Protein AF-A0A9D8YP15-F1 (afdb_monomer_lite)

Radius of gyration: 18.47 Å; chains: 1; bounding box: 30×35×60 Å

Foldseek 3Di:
DDDDPVLLVCLVVVVDDPVSVVVVVVVCVVDPVSVVVSVVVVVVVVVLCVDVVSVVVVVVVVPQDDDDPPDDSVNRDPDDDPPDDD

Secondary structure (DSSP, 8-state):
-PPPHHHHHHHHTT-S-HHHHHHHHHHHHH-HHHHHHHHHHHHHHHHHHHSHHHHHHHHHHHTSPPP-TT--GGGGS---PPS---

Structure (mmCIF, N/CA/C/O backbone):
data_AF-A0A9D8YP15-F1
#
_entry.id   AF-A0A9D8YP15-F1
#
loop_
_atom_site.group_PDB
_atom_site.id
_atom_site.type_symbol
_atom_site.label_atom_id
_atom_site.label_alt_id
_atom_site.label_comp_id
_atom_site.label_asym_id
_atom_site.label_entity_id
_atom_site.label_seq_id
_atom_site.pdbx_PDB_ins_code
_atom_site.Cartn_x
_atom_site.Cartn_y
_atom_site.Cartn_z
_atom_site.occupancy
_atom_site.B_iso_or_equiv
_atom_site.auth_seq_id
_atom_site.auth_comp_id
_atom_site.auth_asym_id
_atom_site.auth_atom_id
_atom_site.pdbx_PDB_model_num
ATOM 1 N N . MET A 1 1 ? -6.160 0.075 17.067 1.00 57.59 1 MET A N 1
ATOM 2 C CA . MET A 1 1 ? -5.945 -1.305 16.556 1.00 57.59 1 MET A CA 1
ATOM 3 C C . MET A 1 1 ? -4.526 -1.343 16.003 1.00 57.59 1 MET A C 1
ATOM 5 O O . MET A 1 1 ? -4.196 -0.398 15.310 1.00 57.59 1 MET A O 1
ATOM 9 N N . LYS A 1 2 ? -3.650 -2.313 16.324 1.00 71.88 2 LYS A N 1
ATOM 10 C CA . LYS A 1 2 ? -2.272 -2.258 15.781 1.00 71.88 2 LYS A CA 1
ATOM 11 C C . LYS A 1 2 ? -2.302 -2.639 14.295 1.00 71.88 2 LYS A C 1
ATOM 13 O O . LYS A 1 2 ? -2.864 -3.680 13.964 1.00 71.88 2 LYS A O 1
ATOM 18 N N . LEU A 1 3 ? -1.765 -1.782 13.424 1.00 85.62 3 LEU A N 1
ATOM 19 C CA . LEU A 1 3 ? -1.659 -2.066 11.992 1.00 85.62 3 LEU A CA 1
ATOM 20 C C . LEU A 1 3 ? -0.577 -3.124 11.775 1.00 85.62 3 LEU A C 1
ATOM 22 O O . LEU A 1 3 ? 0.555 -2.949 12.220 1.00 85.62 3 LEU A O 1
ATOM 26 N N . ASP A 1 4 ? -0.934 -4.222 11.114 1.00 88.88 4 ASP A N 1
ATOM 27 C CA . ASP A 1 4 ? 0.032 -5.232 10.694 1.00 88.88 4 ASP A CA 1
ATOM 28 C C . ASP A 1 4 ? 0.564 -4.949 9.280 1.00 88.88 4 ASP A C 1
ATOM 30 O O . ASP A 1 4 ? 0.011 -4.159 8.506 1.00 88.88 4 ASP A O 1
ATOM 34 N N . GLU A 1 5 ? 1.670 -5.609 8.944 1.00 85.75 5 GLU A N 1
ATOM 35 C CA . GLU A 1 5 ? 2.348 -5.459 7.654 1.00 85.75 5 GLU A CA 1
ATOM 36 C C . GLU A 1 5 ? 1.446 -5.856 6.477 1.00 85.75 5 GLU A C 1
ATOM 38 O O . GLU A 1 5 ? 1.513 -5.246 5.411 1.00 85.75 5 GLU A O 1
ATOM 43 N N . TYR A 1 6 ? 0.560 -6.837 6.672 1.00 88.31 6 TYR A N 1
ATOM 44 C CA . TYR A 1 6 ? -0.354 -7.305 5.631 1.00 88.31 6 TYR A CA 1
ATOM 45 C C . TYR A 1 6 ? -1.406 -6.241 5.288 1.00 88.31 6 TYR A C 1
ATOM 47 O O . TYR A 1 6 ? -1.700 -5.990 4.119 1.00 88.31 6 TYR A O 1
ATOM 55 N N . THR A 1 7 ? -1.931 -5.559 6.305 1.00 91.00 7 THR A N 1
ATOM 56 C CA . THR A 1 7 ? -2.880 -4.452 6.167 1.00 91.00 7 THR A CA 1
ATOM 57 C C . THR A 1 7 ? -2.218 -3.245 5.511 1.00 91.00 7 THR A C 1
ATOM 59 O O . THR A 1 7 ? -2.819 -2.623 4.635 1.00 91.00 7 THR A O 1
ATOM 62 N N . LEU A 1 8 ? -0.972 -2.930 5.882 1.00 91.25 8 LEU A N 1
ATOM 63 C CA . LEU A 1 8 ? -0.193 -1.865 5.244 1.00 91.25 8 LEU A CA 1
ATOM 64 C C . LEU A 1 8 ? 0.099 -2.178 3.770 1.00 91.25 8 LEU A C 1
ATOM 66 O O . LEU A 1 8 ? -0.061 -1.300 2.923 1.00 91.25 8 LEU A O 1
ATOM 70 N N . ALA A 1 9 ? 0.446 -3.425 3.444 1.00 89.44 9 ALA A N 1
ATOM 71 C CA . ALA A 1 9 ? 0.658 -3.862 2.066 1.00 89.44 9 ALA A CA 1
ATOM 72 C C . ALA A 1 9 ? -0.630 -3.771 1.233 1.00 89.44 9 ALA A C 1
ATOM 74 O O . ALA A 1 9 ? -0.614 -3.215 0.136 1.00 89.44 9 ALA A O 1
ATOM 75 N N . ALA A 1 10 ? -1.763 -4.236 1.769 1.00 89.69 10 ALA A N 1
ATOM 76 C CA . ALA A 1 10 ? -3.063 -4.127 1.105 1.00 89.69 10 ALA A CA 1
ATOM 77 C C . ALA A 1 10 ? -3.506 -2.662 0.922 1.00 89.69 10 ALA A C 1
ATOM 79 O O . ALA A 1 10 ? -4.120 -2.311 -0.089 1.00 89.69 10 ALA A O 1
ATOM 80 N N . TYR A 1 11 ? -3.185 -1.791 1.887 1.00 92.44 11 TYR A N 1
ATOM 81 C CA . TYR A 1 11 ? -3.417 -0.350 1.786 1.00 92.44 11 TYR A CA 1
ATOM 82 C C . TYR A 1 11 ? -2.579 0.274 0.662 1.00 92.44 11 TYR A C 1
ATOM 84 O O . TYR A 1 11 ? -3.131 0.993 -0.171 1.00 92.44 11 TYR A O 1
ATOM 92 N N . LEU A 1 12 ? -1.283 -0.053 0.594 1.00 89.94 12 LEU A N 1
ATOM 93 C CA . LEU A 1 12 ? -0.358 0.409 -0.447 1.00 89.94 12 LEU A CA 1
ATOM 94 C C . LEU A 1 12 ? -0.771 -0.077 -1.846 1.00 89.94 12 LEU A C 1
ATOM 96 O O . LEU A 1 12 ? -0.740 0.692 -2.803 1.00 89.94 12 LEU A O 1
ATOM 100 N N . ALA A 1 13 ? -1.210 -1.333 -1.958 1.00 87.31 13 ALA A N 1
ATOM 101 C CA . ALA A 1 13 ? -1.689 -1.929 -3.204 1.00 87.31 13 ALA A CA 1
ATOM 102 C C . ALA A 1 13 ? -3.059 -1.382 -3.658 1.00 87.31 13 ALA A C 1
ATOM 104 O O . ALA A 1 13 ? -3.498 -1.652 -4.775 1.00 87.31 13 ALA A O 1
ATOM 105 N N . GLY A 1 14 ? -3.753 -0.616 -2.808 1.00 89.31 14 GLY A N 1
ATOM 106 C CA . GLY A 1 14 ? -5.087 -0.092 -3.103 1.00 89.31 14 GLY A CA 1
ATOM 107 C C . GLY A 1 14 ? -6.194 -1.152 -3.091 1.00 89.31 14 GLY A C 1
ATOM 108 O O . GLY A 1 14 ? -7.295 -0.877 -3.566 1.00 89.31 14 GLY A O 1
ATOM 109 N N . GLU A 1 15 ? -5.927 -2.333 -2.529 1.00 91.88 15 GLU A N 1
ATOM 110 C CA . GLU A 1 15 ? -6.847 -3.479 -2.489 1.00 91.88 15 GLU A CA 1
ATOM 111 C C . GLU A 1 15 ? -7.885 -3.377 -1.360 1.00 91.88 15 GLU A C 1
ATOM 113 O O . GLU A 1 15 ? -8.874 -4.113 -1.336 1.00 91.88 15 GLU A O 1
ATOM 118 N N . LEU A 1 16 ? -7.693 -2.447 -0.418 1.00 90.06 16 LEU A N 1
ATOM 119 C CA . LEU A 1 16 ? -8.621 -2.255 0.692 1.00 90.06 16 LEU A CA 1
ATOM 120 C C . LEU A 1 16 ? -9.921 -1.543 0.270 1.00 90.06 16 LEU A C 1
ATOM 122 O O . LEU A 1 16 ? -9.886 -0.539 -0.455 1.00 90.06 16 LEU A O 1
ATOM 126 N N . PRO A 1 17 ? -11.083 -1.971 0.805 1.00 90.50 17 PRO A N 1
ATOM 127 C CA . PRO A 1 17 ? -12.339 -1.256 0.616 1.00 90.50 17 PRO A CA 1
ATOM 128 C C . PRO A 1 17 ? -12.282 0.140 1.251 1.00 90.50 17 PRO A C 1
ATOM 130 O O . PRO A 1 17 ? -11.532 0.394 2.194 1.00 90.50 17 PRO A O 1
ATOM 133 N N . THR A 1 18 ? -13.106 1.068 0.757 1.00 91.00 18 THR A N 1
ATOM 134 C CA . THR A 1 18 ? -13.077 2.485 1.172 1.00 91.00 18 THR A CA 1
ATOM 135 C C . THR A 1 18 ? -13.228 2.689 2.681 1.00 91.00 18 THR A C 1
ATOM 137 O O . THR A 1 18 ? -12.507 3.509 3.243 1.00 91.00 18 THR A O 1
ATOM 140 N N . SER A 1 19 ? -14.095 1.922 3.345 1.00 90.06 19 SER A N 1
ATOM 141 C CA . SER A 1 19 ? -14.252 1.971 4.804 1.00 90.06 19 SER A CA 1
ATOM 142 C C . SER A 1 19 ? -12.973 1.557 5.537 1.00 90.06 19 SER A C 1
ATOM 144 O O . SER A 1 19 ? -12.527 2.264 6.434 1.00 90.06 19 SER A O 1
ATOM 146 N N . ALA A 1 20 ? -12.328 0.468 5.109 1.00 90.69 20 ALA A N 1
ATOM 147 C CA . ALA A 1 20 ? -11.071 0.006 5.694 1.00 90.69 20 ALA A CA 1
ATOM 148 C C . ALA A 1 20 ? -9.924 0.995 5.445 1.00 90.69 20 ALA A C 1
ATOM 150 O O . ALA A 1 20 ? -9.133 1.245 6.349 1.00 90.69 20 ALA A O 1
ATOM 151 N N . ARG A 1 21 ? -9.862 1.627 4.264 1.00 93.06 21 ARG A N 1
ATOM 152 C CA . ARG A 1 21 ? -8.865 2.676 3.979 1.00 93.06 21 ARG A CA 1
ATOM 153 C C . ARG A 1 21 ? -8.988 3.868 4.920 1.00 93.06 21 ARG A C 1
ATOM 155 O O . ARG A 1 21 ? -7.969 4.369 5.378 1.00 93.06 21 ARG A O 1
ATOM 162 N N . GLN A 1 22 ? -10.208 4.309 5.229 1.00 93.19 22 GLN A N 1
ATOM 163 C CA . GLN A 1 22 ? -10.430 5.402 6.182 1.00 93.19 22 GLN A CA 1
ATOM 164 C C . GLN A 1 22 ? -9.968 5.023 7.593 1.00 93.19 22 GLN A C 1
ATOM 166 O O . GLN A 1 22 ? -9.319 5.827 8.257 1.00 93.19 22 GLN A O 1
ATOM 171 N N . THR A 1 23 ? -10.246 3.791 8.030 1.00 93.06 23 THR A N 1
ATOM 172 C CA . THR A 1 23 ? -9.772 3.277 9.322 1.00 93.06 23 THR A CA 1
ATOM 173 C C . THR A 1 23 ? -8.248 3.199 9.375 1.00 93.06 23 THR A C 1
ATOM 175 O O . THR A 1 23 ? -7.652 3.699 10.324 1.00 93.06 23 THR A O 1
ATOM 178 N N . VAL A 1 24 ? -7.604 2.644 8.344 1.00 92.44 24 VAL A N 1
ATOM 179 C CA . VAL A 1 24 ? -6.136 2.570 8.262 1.00 92.44 24 VAL A CA 1
ATOM 180 C C . VAL A 1 24 ? -5.518 3.967 8.245 1.00 92.44 24 VAL A C 1
ATOM 182 O O . VAL A 1 24 ? -4.567 4.213 8.977 1.00 92.44 24 VAL A O 1
ATOM 185 N N . ALA A 1 25 ? -6.084 4.909 7.486 1.00 92.44 25 ALA A N 1
ATOM 186 C CA . ALA A 1 25 ? -5.615 6.292 7.464 1.00 92.44 25 ALA A CA 1
ATOM 187 C C . ALA A 1 25 ? -5.718 6.966 8.843 1.00 92.44 25 ALA A C 1
ATOM 189 O O . ALA A 1 25 ? -4.796 7.670 9.246 1.00 92.44 25 ALA A O 1
ATOM 190 N N . ALA A 1 26 ? -6.802 6.731 9.587 1.00 93.25 26 ALA A N 1
ATOM 191 C CA . ALA A 1 26 ? -6.961 7.256 10.942 1.00 93.25 26 ALA A CA 1
ATOM 192 C C . ALA A 1 26 ? -5.951 6.645 11.933 1.00 93.25 26 ALA A C 1
ATOM 194 O O . ALA A 1 26 ? -5.378 7.371 12.744 1.00 93.25 26 ALA A O 1
ATOM 195 N N . GLU A 1 27 ? -5.696 5.338 11.848 1.00 92.38 27 GLU A N 1
ATOM 196 C CA . GLU A 1 27 ? -4.717 4.648 12.703 1.00 92.38 27 GLU A CA 1
ATOM 197 C C . GLU A 1 27 ? -3.276 5.072 12.365 1.00 92.38 27 GLU A C 1
ATOM 199 O O . GLU A 1 27 ? -2.486 5.338 13.268 1.00 92.38 27 GLU A O 1
ATOM 204 N N . LEU A 1 28 ? -2.952 5.281 11.083 1.00 92.75 28 LEU A N 1
ATOM 205 C CA . LEU A 1 28 ? -1.663 5.839 10.650 1.00 92.75 28 LEU A CA 1
ATOM 206 C C . LEU A 1 28 ? -1.393 7.233 11.235 1.00 92.75 28 LEU A C 1
ATOM 208 O O . LEU A 1 28 ? -0.241 7.608 11.418 1.00 92.75 28 LEU A O 1
ATOM 212 N N . VAL A 1 29 ? -2.414 8.033 11.558 1.00 93.56 29 VAL A N 1
ATOM 213 C CA . VAL A 1 29 ? -2.212 9.334 12.230 1.00 93.56 29 VAL A CA 1
ATOM 214 C C . VAL A 1 29 ? -1.745 9.159 13.680 1.00 93.56 29 VAL A C 1
ATOM 216 O O . VAL A 1 29 ? -1.045 10.027 14.207 1.00 93.56 29 VAL A O 1
ATOM 219 N N . GLN A 1 30 ? -2.060 8.037 14.318 1.00 93.19 30 GLN A N 1
ATOM 220 C CA . GLN A 1 30 ? -1.716 7.782 15.719 1.00 93.19 30 GLN A CA 1
ATOM 221 C C . GLN A 1 30 ? -0.471 6.897 15.875 1.00 93.19 30 GLN A C 1
ATOM 223 O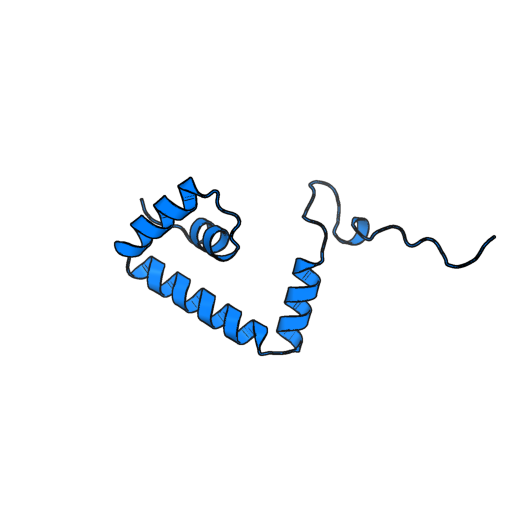 O . GLN A 1 30 ? 0.223 7.000 16.883 1.00 93.19 30 GLN A O 1
ATOM 228 N N . ASP A 1 31 ? -0.148 6.076 14.875 1.00 92.56 31 ASP A N 1
ATOM 229 C CA . ASP A 1 31 ? 0.956 5.116 14.925 1.00 92.56 31 ASP A CA 1
ATOM 230 C C . ASP A 1 31 ? 2.163 5.591 14.096 1.00 92.56 31 ASP A C 1
ATOM 232 O O . ASP A 1 31 ? 2.160 5.561 12.864 1.00 92.56 31 ASP A O 1
ATOM 236 N N . TYR A 1 32 ? 3.210 6.063 14.781 1.00 91.81 32 TYR A N 1
ATOM 237 C CA . TYR A 1 32 ? 4.441 6.525 14.133 1.00 91.81 32 TYR A CA 1
ATOM 238 C C . TYR A 1 32 ? 5.225 5.388 13.465 1.00 91.81 32 TYR A C 1
ATOM 240 O O . TYR A 1 32 ? 5.716 5.573 12.356 1.00 91.81 32 TYR A O 1
ATOM 248 N N . GLU A 1 33 ? 5.305 4.218 14.102 1.00 91.69 33 GLU A N 1
ATOM 249 C CA . GLU A 1 33 ? 6.047 3.063 13.581 1.00 91.69 33 GLU A CA 1
ATOM 250 C C . GLU A 1 33 ? 5.434 2.596 12.253 1.00 91.69 33 GLU A C 1
ATOM 252 O O . GLU A 1 33 ? 6.137 2.434 11.254 1.00 91.69 33 GLU A O 1
ATOM 257 N N . ALA A 1 34 ? 4.104 2.490 12.202 1.00 90.56 34 ALA A N 1
ATOM 258 C CA . ALA A 1 34 ? 3.389 2.127 10.981 1.00 90.56 34 ALA A CA 1
ATOM 259 C C . ALA A 1 34 ? 3.582 3.151 9.846 1.00 90.56 34 ALA A C 1
ATOM 261 O O . ALA A 1 34 ? 3.668 2.765 8.677 1.00 90.56 34 ALA A O 1
ATOM 262 N N . ARG A 1 35 ? 3.680 4.452 10.165 1.00 93.25 35 ARG A N 1
ATOM 263 C CA . ARG A 1 35 ? 3.979 5.488 9.160 1.00 93.25 35 ARG A CA 1
ATOM 264 C C . ARG A 1 35 ? 5.370 5.347 8.573 1.00 93.25 35 ARG A C 1
ATOM 266 O O . ARG A 1 35 ? 5.503 5.477 7.361 1.00 93.25 35 ARG A O 1
ATOM 273 N N . GLU A 1 36 ? 6.376 5.098 9.403 1.00 94.25 36 GLU A N 1
ATOM 274 C CA . GLU A 1 36 ? 7.757 4.926 8.939 1.00 94.25 36 GLU A CA 1
ATOM 275 C C . GLU A 1 36 ? 7.873 3.708 8.019 1.00 94.25 36 GLU A C 1
ATOM 277 O O . GLU A 1 36 ? 8.453 3.799 6.939 1.00 94.25 36 GLU A O 1
ATOM 282 N N . ILE A 1 37 ? 7.234 2.592 8.386 1.00 92.06 37 ILE A N 1
ATOM 283 C CA . ILE A 1 37 ? 7.190 1.387 7.547 1.00 92.06 37 ILE A CA 1
ATOM 284 C C . ILE A 1 37 ? 6.525 1.689 6.200 1.00 92.06 37 ILE A C 1
ATOM 286 O O . ILE A 1 37 ? 7.060 1.340 5.146 1.00 92.06 37 ILE A O 1
ATOM 290 N N . LEU A 1 38 ? 5.370 2.361 6.216 1.00 91.62 38 LEU A N 1
ATOM 291 C CA . LEU A 1 38 ? 4.659 2.715 4.990 1.00 91.62 38 LEU A CA 1
ATOM 292 C C . LEU A 1 38 ? 5.471 3.684 4.119 1.00 91.62 38 LEU A C 1
ATOM 294 O O . LEU A 1 38 ? 5.490 3.546 2.897 1.00 91.62 38 LEU A O 1
ATOM 298 N N . HIS A 1 39 ? 6.152 4.650 4.734 1.00 93.38 39 HIS A N 1
ATOM 299 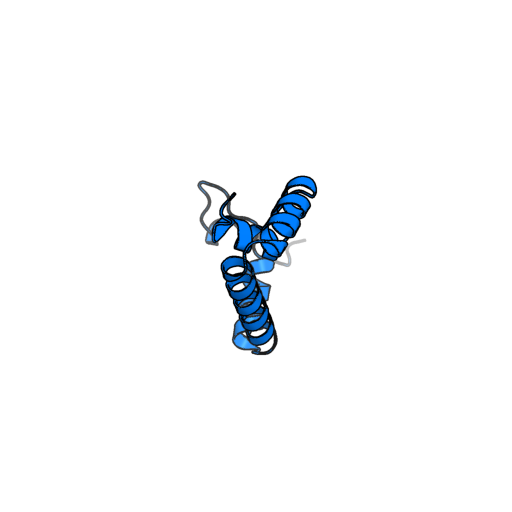C CA . HIS A 1 39 ? 7.016 5.593 4.036 1.00 93.38 39 HIS A CA 1
ATOM 300 C C . HIS A 1 39 ? 8.182 4.876 3.348 1.00 93.38 39 HIS A C 1
ATOM 302 O O . HIS A 1 39 ? 8.359 5.040 2.141 1.00 93.38 39 HIS A O 1
ATOM 308 N N . LEU A 1 40 ? 8.893 4.006 4.070 1.00 93.44 40 LEU A N 1
ATOM 309 C CA . LEU A 1 40 ? 9.982 3.202 3.517 1.00 93.44 40 LEU A CA 1
ATOM 310 C C . LEU A 1 40 ? 9.505 2.311 2.359 1.00 93.44 40 LEU A C 1
ATOM 312 O O . LEU A 1 40 ? 10.182 2.204 1.338 1.00 93.44 40 LEU A O 1
ATOM 316 N N . ALA A 1 41 ? 8.322 1.702 2.481 1.00 90.75 41 ALA A N 1
ATOM 317 C CA . ALA A 1 41 ? 7.730 0.901 1.410 1.00 90.75 41 ALA A CA 1
ATOM 318 C C . ALA A 1 41 ? 7.428 1.742 0.154 1.00 90.75 41 ALA A C 1
ATOM 320 O O . ALA A 1 41 ? 7.702 1.299 -0.965 1.00 90.75 41 ALA A O 1
ATOM 321 N N . CYS A 1 42 ? 6.916 2.966 0.324 1.00 91.38 42 CYS A N 1
ATOM 322 C CA . CYS A 1 42 ? 6.706 3.910 -0.775 1.00 91.38 42 CYS A CA 1
ATOM 323 C C . CYS A 1 42 ? 8.024 4.306 -1.456 1.00 91.38 42 CYS A C 1
ATOM 325 O O . CYS A 1 42 ? 8.091 4.322 -2.686 1.00 91.38 42 CYS A O 1
ATOM 327 N N . GLU A 1 43 ? 9.074 4.604 -0.685 1.00 93.25 43 GLU A N 1
ATOM 328 C CA . GLU A 1 43 ? 10.392 4.945 -1.233 1.00 93.25 43 GLU A CA 1
ATOM 329 C C . GLU A 1 43 ? 11.012 3.772 -1.996 1.00 93.25 43 GLU A C 1
ATOM 331 O O . GLU A 1 43 ? 11.496 3.946 -3.117 1.00 93.25 43 GLU A O 1
ATOM 336 N N . ALA A 1 44 ? 10.936 2.561 -1.438 1.00 88.31 44 ALA A N 1
ATOM 337 C CA . ALA A 1 44 ? 11.416 1.349 -2.090 1.00 88.31 44 ALA A CA 1
ATOM 338 C C . ALA A 1 44 ? 10.675 1.080 -3.409 1.00 88.31 44 ALA A C 1
ATOM 340 O O . ALA A 1 44 ? 11.309 0.757 -4.416 1.00 88.31 44 ALA A O 1
ATOM 341 N N . LEU A 1 45 ? 9.350 1.264 -3.436 1.00 85.56 45 LEU A N 1
ATOM 342 C CA . LEU A 1 45 ? 8.553 1.139 -4.656 1.00 85.56 45 LEU A CA 1
ATOM 343 C C . LEU A 1 45 ? 8.938 2.205 -5.693 1.00 85.56 45 LEU A C 1
ATOM 345 O O . LEU A 1 45 ? 9.127 1.881 -6.864 1.00 85.56 45 LEU A O 1
ATOM 349 N N . ALA A 1 46 ? 9.104 3.462 -5.281 1.00 86.75 46 ALA A N 1
ATOM 350 C CA . ALA A 1 46 ? 9.528 4.536 -6.178 1.00 86.75 46 ALA A CA 1
ATOM 351 C C . ALA A 1 46 ? 10.923 4.265 -6.774 1.00 86.75 46 ALA A C 1
ATOM 353 O O . ALA A 1 46 ? 11.130 4.418 -7.981 1.00 86.75 46 ALA A O 1
ATOM 354 N N . ALA A 1 47 ? 11.867 3.789 -5.960 1.00 85.44 47 ALA A N 1
ATOM 355 C CA . ALA A 1 47 ? 13.191 3.383 -6.420 1.00 85.44 47 ALA A CA 1
ATOM 356 C C . ALA A 1 47 ? 13.112 2.195 -7.396 1.00 85.44 47 ALA A C 1
ATOM 358 O O . ALA A 1 47 ? 13.732 2.219 -8.459 1.00 85.44 47 ALA A O 1
ATOM 359 N N . ALA A 1 48 ? 12.283 1.193 -7.099 1.00 82.38 48 ALA A N 1
ATOM 360 C CA . ALA A 1 48 ? 12.052 0.049 -7.978 1.00 82.38 48 ALA A CA 1
ATOM 361 C C . ALA A 1 48 ? 11.490 0.463 -9.350 1.00 82.38 48 ALA A C 1
ATOM 363 O O . ALA A 1 48 ? 11.912 -0.068 -10.378 1.00 82.38 48 ALA A O 1
ATOM 364 N N . LEU A 1 49 ? 10.589 1.449 -9.381 1.00 81.38 49 LEU A N 1
ATOM 365 C CA . LEU A 1 49 ? 10.003 1.976 -10.616 1.00 81.38 49 LEU A CA 1
ATOM 366 C C . LEU A 1 49 ? 10.984 2.798 -11.460 1.00 81.38 49 LEU A C 1
ATOM 368 O O . LEU A 1 49 ? 10.774 2.930 -12.661 1.00 81.38 49 LEU A O 1
ATOM 372 N N . THR A 1 50 ? 12.057 3.337 -10.884 1.00 83.50 50 THR A N 1
ATOM 373 C CA . THR A 1 50 ? 13.096 4.049 -11.656 1.00 83.50 50 THR A CA 1
ATOM 374 C C . THR A 1 50 ? 14.189 3.115 -12.180 1.00 83.50 50 THR A C 1
ATOM 376 O O . THR A 1 50 ? 14.900 3.458 -13.126 1.00 83.50 50 THR A O 1
ATOM 379 N N . HIS A 1 51 ? 14.300 1.906 -11.625 1.00 79.06 51 HIS A N 1
ATOM 380 C CA . HIS A 1 51 ? 15.300 0.918 -12.013 1.00 79.06 51 HIS A CA 1
ATOM 381 C C . HIS A 1 51 ? 14.746 -0.045 -13.085 1.00 79.06 51 HIS A C 1
ATOM 383 O O . HIS A 1 51 ? 14.025 -0.990 -12.773 1.00 79.06 51 HIS A O 1
ATOM 389 N N . ASP A 1 52 ? 15.110 0.155 -14.360 1.00 71.00 52 ASP A N 1
ATOM 390 C CA . ASP A 1 52 ? 14.476 -0.494 -15.533 1.00 71.00 52 ASP A CA 1
ATOM 391 C C . ASP A 1 52 ? 14.290 -2.033 -15.454 1.00 71.00 52 ASP A C 1
ATOM 393 O O . ASP A 1 52 ? 13.190 -2.503 -15.747 1.00 71.00 52 ASP A O 1
ATOM 397 N N . PRO A 1 53 ? 15.266 -2.857 -15.009 1.00 76.06 53 PRO A N 1
ATOM 398 C CA . PRO A 1 53 ? 15.037 -4.300 -14.860 1.00 76.06 53 PRO A CA 1
ATOM 399 C C . PRO A 1 53 ? 14.007 -4.656 -13.775 1.00 76.06 53 PRO A C 1
ATOM 401 O O . PRO A 1 53 ? 13.281 -5.635 -13.931 1.00 76.06 53 PRO A O 1
ATOM 404 N N . ILE A 1 54 ? 13.909 -3.869 -12.700 1.00 76.00 54 ILE A N 1
ATOM 405 C CA . ILE A 1 54 ? 12.928 -4.093 -11.628 1.00 76.00 54 ILE A CA 1
ATOM 406 C C . ILE A 1 54 ? 11.553 -3.601 -12.081 1.00 76.00 54 ILE A C 1
ATOM 408 O O . ILE A 1 54 ? 10.567 -4.321 -11.935 1.00 76.00 54 ILE A O 1
ATOM 412 N N . ARG A 1 55 ? 11.491 -2.424 -12.712 1.00 72.25 55 ARG A N 1
ATOM 413 C CA . ARG A 1 55 ? 10.265 -1.877 -13.301 1.00 72.25 55 ARG A CA 1
ATOM 414 C C . ARG A 1 55 ? 9.612 -2.861 -14.273 1.00 72.25 55 ARG A C 1
ATOM 416 O O . ARG A 1 55 ? 8.433 -3.161 -14.117 1.00 72.25 55 ARG A O 1
ATOM 423 N N . ARG A 1 56 ? 10.376 -3.420 -15.221 1.00 72.88 56 ARG A N 1
ATOM 424 C CA . ARG A 1 56 ? 9.860 -4.430 -16.165 1.00 72.88 56 ARG A CA 1
ATOM 425 C C . ARG A 1 56 ? 9.337 -5.675 -15.453 1.00 72.88 56 ARG A C 1
ATOM 427 O O . ARG A 1 56 ? 8.285 -6.187 -15.811 1.00 72.88 56 ARG A O 1
ATOM 434 N N . HIS A 1 57 ? 10.037 -6.138 -14.418 1.00 74.25 57 HIS A N 1
ATOM 435 C CA . HIS A 1 57 ? 9.589 -7.284 -13.630 1.00 74.25 57 HIS A CA 1
ATOM 436 C C . HIS A 1 57 ? 8.265 -7.011 -12.892 1.00 74.25 57 HIS A C 1
ATOM 438 O O . HIS A 1 57 ? 7.408 -7.893 -12.820 1.00 74.25 57 HIS A O 1
ATOM 444 N N . LEU A 1 58 ? 8.073 -5.792 -12.376 1.00 69.94 58 LEU A N 1
ATOM 445 C CA . LEU A 1 58 ? 6.823 -5.361 -11.742 1.00 69.94 58 LEU A CA 1
ATOM 446 C C . LEU A 1 58 ? 5.673 -5.249 -12.752 1.00 69.94 58 LEU A C 1
ATOM 448 O O . LEU A 1 58 ? 4.575 -5.725 -12.469 1.00 69.94 58 LEU A O 1
ATOM 452 N N . GLU A 1 59 ? 5.924 -4.675 -13.932 1.00 75.00 59 GLU A N 1
ATOM 453 C CA . GLU A 1 59 ? 4.949 -4.594 -15.030 1.00 75.00 59 GLU A CA 1
ATOM 454 C C . GLU A 1 59 ? 4.505 -5.998 -15.486 1.00 75.00 59 GLU A C 1
ATOM 456 O O . GLU A 1 59 ? 3.306 -6.264 -15.589 1.00 75.00 59 GLU A O 1
ATOM 461 N N . ASP A 1 60 ? 5.449 -6.931 -15.654 1.00 73.19 60 ASP A N 1
ATOM 462 C CA . ASP A 1 60 ? 5.160 -8.333 -15.985 1.00 73.19 60 ASP A CA 1
ATOM 463 C C . ASP A 1 60 ? 4.318 -9.024 -14.906 1.00 73.19 60 ASP A C 1
ATOM 465 O O . ASP A 1 60 ? 3.433 -9.826 -15.212 1.00 73.19 60 ASP A O 1
ATOM 469 N N . HIS A 1 61 ? 4.584 -8.736 -13.629 1.00 68.62 61 HIS A N 1
ATOM 470 C CA . HIS A 1 61 ? 3.798 -9.270 -12.522 1.00 68.62 61 HIS A CA 1
ATOM 471 C C . HIS A 1 61 ? 2.381 -8.689 -12.481 1.00 68.62 61 HIS A C 1
ATOM 473 O O . HIS A 1 61 ? 1.434 -9.450 -12.289 1.00 68.62 61 HIS A O 1
ATO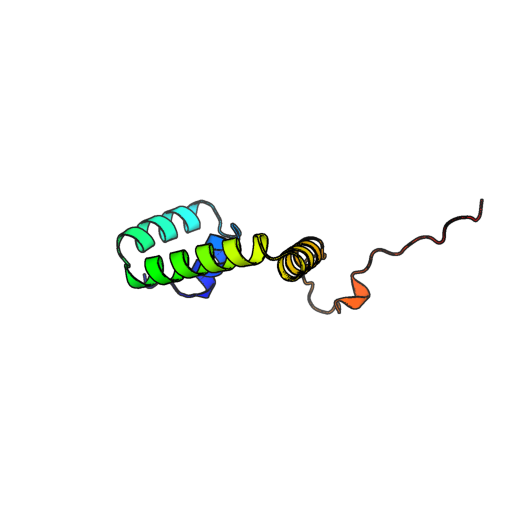M 479 N N . ALA A 1 62 ? 2.219 -7.383 -12.702 1.00 67.19 62 ALA A N 1
ATOM 480 C CA . ALA A 1 62 ? 0.915 -6.722 -12.742 1.00 67.19 62 ALA A CA 1
ATOM 481 C C . ALA A 1 62 ? 0.062 -7.174 -13.941 1.00 67.19 62 ALA A C 1
ATOM 483 O O . ALA A 1 62 ? -1.160 -7.262 -13.838 1.00 67.19 62 ALA A O 1
ATOM 484 N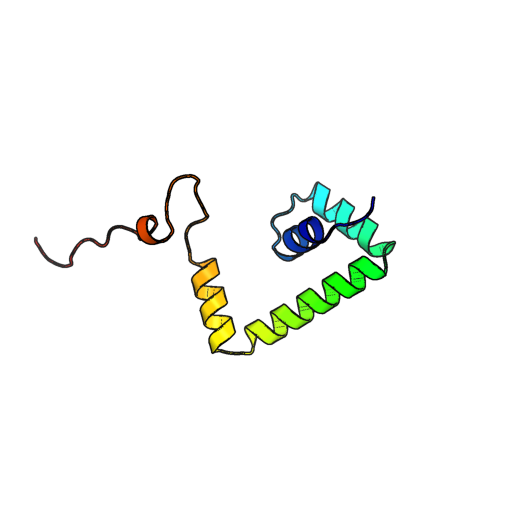 N . ALA A 1 63 ? 0.698 -7.505 -15.067 1.00 70.38 63 ALA A N 1
ATOM 485 C CA . ALA A 1 63 ? 0.026 -8.022 -16.257 1.00 70.38 63 ALA A CA 1
ATOM 486 C C . ALA A 1 63 ? -0.411 -9.495 -16.130 1.00 70.38 63 ALA A C 1
ATOM 488 O O . ALA A 1 63 ? -1.159 -9.992 -16.979 1.00 70.38 63 ALA A O 1
ATOM 489 N N . ARG A 1 64 ? 0.043 -10.227 -15.099 1.00 67.69 64 ARG A N 1
ATOM 490 C CA . ARG A 1 64 ? -0.336 -11.633 -14.917 1.00 67.69 64 ARG A CA 1
ATOM 491 C C . ARG A 1 64 ? -1.776 -11.757 -14.417 1.00 67.69 64 ARG A C 1
ATOM 493 O O . ARG A 1 64 ? -2.177 -11.048 -13.497 1.00 67.69 64 ARG A O 1
ATOM 500 N N . PRO A 1 65 ? -2.539 -12.733 -14.940 1.00 67.56 65 PRO A N 1
ATOM 501 C CA . PRO A 1 65 ? -3.836 -13.074 -14.379 1.00 67.56 65 PRO A CA 1
ATOM 502 C C . PRO A 1 65 ? -3.713 -13.408 -12.883 1.00 67.56 65 PRO A C 1
ATOM 504 O O . PRO A 1 65 ? -2.752 -14.092 -12.494 1.00 67.56 65 PRO A O 1
ATOM 507 N N . PRO A 1 66 ? -4.683 -12.982 -12.050 1.00 67.12 66 PRO A N 1
ATOM 508 C CA . PRO A 1 66 ? -4.641 -13.201 -10.611 1.00 67.12 66 PRO A CA 1
ATOM 509 C C . PRO A 1 66 ? -4.517 -14.686 -10.276 1.00 67.12 66 PRO A C 1
ATOM 511 O O . PRO A 1 66 ? -4.950 -15.566 -11.032 1.00 67.12 66 PRO A O 1
ATOM 514 N N . ALA A 1 67 ? -3.918 -14.974 -9.121 1.00 69.25 67 ALA A N 1
ATOM 515 C CA . ALA A 1 67 ? -3.764 -16.344 -8.671 1.00 69.25 67 ALA A CA 1
ATOM 516 C C . ALA A 1 67 ? -5.115 -17.019 -8.431 1.00 69.25 67 ALA A C 1
ATOM 518 O O . ALA A 1 67 ? -5.994 -16.472 -7.772 1.00 69.25 67 ALA A O 1
ATOM 519 N N . ARG A 1 68 ? -5.269 -18.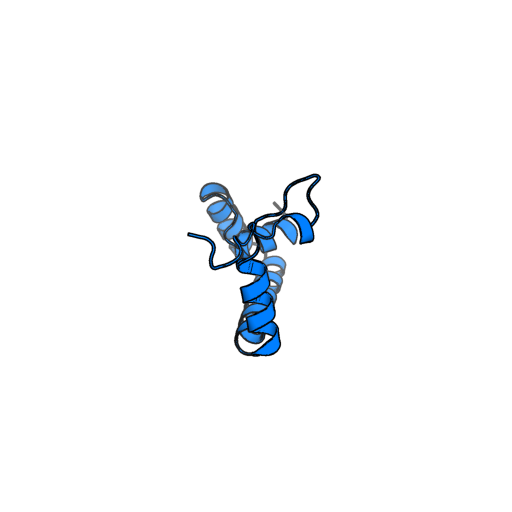227 -8.984 1.00 71.69 68 ARG A N 1
ATOM 520 C CA . ARG A 1 68 ? -6.440 -19.084 -8.790 1.00 71.69 68 ARG A CA 1
ATOM 521 C C . ARG A 1 68 ? -5.999 -20.374 -8.098 1.00 71.69 68 ARG A C 1
ATOM 523 O O . ARG A 1 68 ? -5.002 -20.958 -8.536 1.00 71.69 68 ARG A O 1
ATOM 530 N N . PRO A 1 69 ? -6.704 -20.828 -7.048 1.00 70.25 69 PRO A N 1
ATOM 531 C CA . PRO A 1 69 ? -6.427 -22.116 -6.421 1.00 70.25 69 PRO A CA 1
ATOM 532 C C . PRO A 1 69 ? -6.460 -23.250 -7.456 1.00 70.25 69 PRO A C 1
ATOM 534 O O . PRO A 1 69 ? -7.368 -23.305 -8.281 1.00 70.25 69 PRO A O 1
ATOM 537 N N . GLY A 1 70 ? -5.463 -24.138 -7.427 1.00 78.62 70 GLY A N 1
ATOM 538 C CA . GLY A 1 70 ? -5.388 -25.303 -8.319 1.00 78.62 70 GLY A CA 1
ATOM 539 C C . GLY A 1 70 ? -4.863 -25.043 -9.738 1.00 78.62 70 GLY A C 1
ATOM 540 O O . GLY A 1 70 ? -4.722 -26.003 -10.485 1.00 78.62 70 GLY A O 1
ATOM 541 N N . LEU A 1 71 ? -4.535 -23.797 -10.110 1.00 75.88 71 LEU A N 1
ATOM 542 C CA . LEU A 1 71 ? -3.886 -23.480 -11.391 1.00 75.88 71 LEU A CA 1
ATOM 543 C C . LEU A 1 71 ? -2.453 -22.988 -11.178 1.00 75.88 71 LEU A C 1
ATOM 545 O O . LEU A 1 71 ? -2.237 -21.967 -10.502 1.00 75.88 71 LEU A O 1
ATOM 549 N N . LEU A 1 72 ? -1.484 -23.648 -11.818 1.00 73.62 72 LEU A N 1
ATOM 550 C CA . LEU A 1 72 ? -0.104 -23.171 -11.843 1.00 73.62 72 LEU A CA 1
ATOM 551 C C . LEU A 1 72 ? 0.000 -21.916 -12.713 1.00 73.62 72 LEU A C 1
ATOM 553 O O . LEU A 1 72 ? -0.854 -21.627 -13.548 1.00 73.62 72 LEU A O 1
ATOM 557 N N . ALA A 1 73 ? 1.065 -21.139 -12.513 1.00 66.06 73 ALA A N 1
ATOM 558 C CA . ALA A 1 73 ? 1.307 -19.932 -13.303 1.00 66.06 73 ALA A CA 1
ATOM 559 C C . ALA A 1 73 ? 1.420 -20.232 -14.811 1.00 66.06 73 ALA A C 1
ATOM 561 O O . ALA A 1 73 ? 0.933 -19.445 -15.618 1.00 66.06 73 ALA A O 1
ATOM 562 N N . ALA A 1 74 ? 1.996 -21.384 -15.174 1.00 70.75 74 ALA A N 1
ATOM 563 C CA . ALA A 1 74 ? 2.110 -21.841 -16.559 1.00 70.75 74 ALA A CA 1
ATOM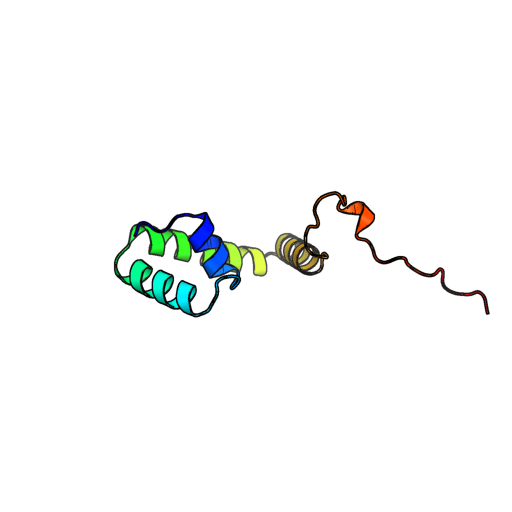 564 C C . ALA A 1 74 ? 0.744 -22.101 -17.226 1.00 70.75 74 ALA A C 1
ATOM 566 O O . ALA A 1 74 ? 0.610 -21.921 -18.432 1.00 70.75 74 ALA A O 1
ATOM 567 N N . ASP A 1 75 ? -0.285 -22.436 -16.444 1.00 69.81 75 ASP A N 1
ATOM 568 C CA . ASP A 1 75 ? -1.630 -22.744 -16.948 1.00 69.81 75 ASP A CA 1
ATOM 569 C C . ASP A 1 75 ? -2.474 -21.482 -17.199 1.00 69.81 75 ASP A C 1
ATOM 571 O O . ASP A 1 75 ? -3.597 -21.558 -17.694 1.00 69.81 75 ASP A O 1
ATOM 575 N N . ARG A 1 76 ? -1.964 -20.301 -16.820 1.00 67.19 76 ARG A N 1
ATOM 576 C CA . ARG A 1 76 ? -2.678 -19.014 -16.920 1.00 67.19 76 ARG A CA 1
ATOM 577 C C . ARG A 1 76 ? -2.375 -18.261 -18.210 1.00 67.19 76 ARG A C 1
ATOM 579 O O . ARG A 1 76 ? -2.933 -17.185 -18.424 1.00 67.19 76 ARG A O 1
ATOM 586 N N . SER A 1 77 ? -1.493 -18.787 -19.056 1.00 62.28 77 SER A N 1
ATOM 587 C CA . SER A 1 77 ? -1.226 -18.192 -20.358 1.00 62.28 77 SER A CA 1
ATOM 588 C C . SER A 1 77 ? -2.476 -18.296 -21.239 1.00 62.28 77 SER A C 1
ATOM 590 O O . SER A 1 77 ? -3.033 -19.386 -21.373 1.00 62.28 77 SER A O 1
ATOM 592 N N . PRO A 1 78 ? -2.939 -17.192 -21.854 1.00 55.78 78 PRO A N 1
ATOM 593 C CA . PRO A 1 78 ? -4.023 -17.273 -22.818 1.00 55.78 78 PRO A CA 1
ATOM 594 C C . PRO A 1 78 ? -3.588 -18.183 -23.968 1.00 55.78 78 PRO A C 1
ATOM 596 O O . PRO A 1 78 ? -2.476 -18.058 -24.485 1.00 55.78 78 PRO A O 1
ATOM 599 N N . PHE A 1 79 ? -4.469 -19.106 -24.349 1.00 55.03 79 PHE A N 1
ATOM 600 C CA . PHE A 1 79 ? -4.313 -19.936 -25.536 1.00 55.03 79 PHE A CA 1
ATOM 601 C C . PHE A 1 79 ? -4.019 -19.029 -26.742 1.00 55.03 79 PHE A C 1
ATOM 603 O O . PHE A 1 79 ? -4.888 -18.271 -27.176 1.00 55.03 79 PHE A O 1
ATOM 610 N N . ARG A 1 80 ? -2.785 -19.057 -27.262 1.00 54.78 80 ARG A N 1
ATOM 611 C CA . ARG A 1 80 ? -2.466 -18.421 -28.545 1.00 54.78 80 ARG A CA 1
ATOM 612 C C . ARG A 1 80 ? -3.012 -19.319 -29.645 1.00 54.78 80 ARG A C 1
ATOM 614 O O . ARG A 1 80 ? -2.520 -20.431 -29.823 1.00 54.78 80 ARG A O 1
ATOM 621 N N . LEU A 1 81 ? -4.004 -18.828 -30.384 1.00 53.06 81 LEU A N 1
ATOM 622 C CA . LEU A 1 81 ? -4.323 -19.390 -31.692 1.00 53.06 81 LEU A CA 1
ATOM 623 C C . LEU A 1 81 ? -3.056 -19.293 -32.560 1.00 53.06 81 LEU A C 1
ATOM 625 O O . LEU A 1 81 ? -2.446 -18.222 -32.590 1.00 53.06 81 LEU A O 1
ATOM 629 N N . PRO A 1 82 ? -2.618 -20.377 -33.222 1.00 50.56 82 PRO A N 1
ATOM 630 C CA . PRO A 1 82 ? -1.567 -20.269 -34.218 1.00 50.56 82 PRO A CA 1
ATOM 631 C C . PRO A 1 82 ? -2.080 -19.394 -35.364 1.00 50.56 82 PRO A C 1
ATOM 633 O O . PRO A 1 82 ? -3.152 -19.649 -35.916 1.00 50.56 82 PRO A O 1
ATOM 636 N N . ASP A 1 83 ? -1.324 -18.350 -35.694 1.00 55.03 83 ASP A N 1
ATOM 637 C CA . ASP A 1 83 ? -1.596 -17.506 -36.850 1.00 55.03 83 ASP A CA 1
ATOM 638 C C . ASP A 1 83 ? -1.636 -18.376 -38.120 1.00 55.03 83 ASP A C 1
ATOM 640 O O . ASP A 1 83 ? -0.639 -18.992 -38.496 1.00 55.03 83 ASP A O 1
ATOM 644 N N . GLY A 1 84 ? -2.795 -18.408 -38.784 1.00 56.34 84 GLY A N 1
ATOM 645 C CA . GLY A 1 84 ? -2.906 -18.773 -40.198 1.00 56.34 84 GLY A CA 1
ATOM 646 C C . GLY A 1 84 ? -3.323 -20.206 -40.544 1.00 56.34 84 GLY A C 1
ATOM 647 O O . GLY A 1 84 ? -2.537 -20.937 -41.138 1.00 56.34 84 GLY A O 1
ATOM 648 N N . GLN A 1 85 ? -4.597 -20.555 -40.333 1.00 48.69 85 GLN A N 1
ATOM 649 C CA . GLN A 1 85 ? -5.328 -21.426 -41.272 1.00 48.69 85 GLN A CA 1
ATOM 650 C C . GLN A 1 85 ? -6.761 -20.905 -41.466 1.00 48.69 85 GLN A C 1
ATOM 652 O O . GLN A 1 85 ? -7.643 -21.161 -40.646 1.00 48.69 85 GLN A O 1
ATOM 657 N N . ALA A 1 86 ? -6.954 -20.153 -42.549 1.00 51.97 86 ALA A N 1
ATOM 658 C CA . ALA A 1 86 ? -8.222 -19.908 -43.231 1.00 51.97 86 ALA A CA 1
ATOM 659 C C . ALA A 1 86 ? -7.975 -20.093 -44.732 1.00 51.97 86 ALA A C 1
ATOM 661 O O . ALA A 1 86 ? -6.863 -19.717 -45.173 1.00 51.97 86 ALA A O 1
#

Sequence (86 aa):
MKLDEYTLAAYLAGELPTSARQTVAAELVQDYEAREILHLACEALAAALTHDPIRRHLEDHAARPPARPGLLAADRSPFRLPDGQA

pLDDT: mean 79.88, std 13.22, range [48.69, 94.25]